Protein AF-A0A1F1GK69-F1 (afdb_monomer_lite)

Sequence (67 aa):
MIICITGTNTDVGKTIATAALAAQLKAAGKHVIVAKPVQTGEPAGLGDAPTIARLAGVQKTEMVAVW

Secondary structure (DSSP, 8-state):
-------SSSSSSHHHHHHHHHHHHHHTT---EEEES---SS-TTTSHHHHHHHHHT-EEEE-----

Foldseek 3Di:
DDDDQDDDDPPPCSLVVLLVVLLVCVVVVDQDEAEDADDPDDDPCGDSQNSSCVSNVHHYDYHDPDD

Radius of gyration: 11.88 Å; chains: 1; bounding box: 28×23×36 Å

Structure (mmCIF, N/CA/C/O backbone):
data_AF-A0A1F1GK69-F1
#
_entry.id   AF-A0A1F1GK69-F1
#
loop_
_atom_site.group_PDB
_atom_site.id
_atom_site.type_symbol
_atom_site.label_atom_id
_atom_site.label_alt_id
_atom_site.label_comp_id
_atom_site.label_asym_id
_atom_site.label_entity_id
_atom_site.label_seq_id
_atom_site.pdbx_PDB_ins_code
_atom_site.Cartn_x
_atom_site.Cartn_y
_atom_site.Cartn_z
_atom_site.occupancy
_atom_site.B_iso_or_equiv
_atom_site.auth_seq_id
_atom_site.auth_comp_id
_atom_site.auth_asym_id
_atom_site.auth_atom_id
_atom_site.pdbx_PDB_model_num
ATOM 1 N N . MET A 1 1 ? -10.750 11.703 -0.509 1.00 90.69 1 MET A N 1
ATOM 2 C CA . MET A 1 1 ? -9.455 12.362 -0.233 1.00 90.69 1 MET A CA 1
ATOM 3 C C . MET A 1 1 ? -8.353 11.474 -0.776 1.00 90.69 1 MET A C 1
AT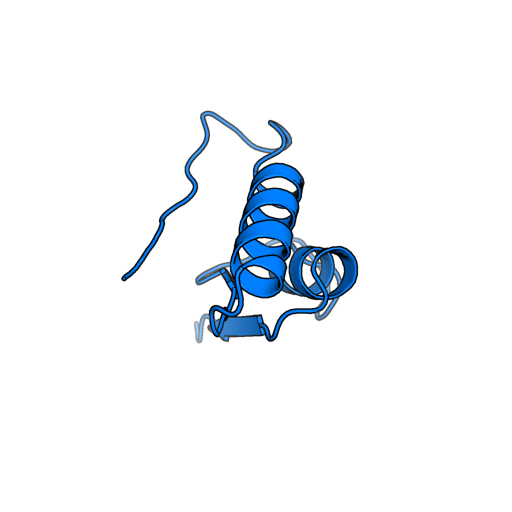OM 5 O O . MET A 1 1 ? -8.444 10.269 -0.581 1.00 90.69 1 MET A O 1
ATOM 9 N N . ILE A 1 2 ? -7.360 12.044 -1.456 1.00 94.75 2 ILE A N 1
ATOM 10 C CA . ILE A 1 2 ? -6.175 11.322 -1.936 1.00 94.75 2 ILE A CA 1
ATOM 11 C C . ILE A 1 2 ? -4.979 11.829 -1.128 1.00 94.75 2 ILE A C 1
ATOM 13 O O . ILE A 1 2 ? -4.824 13.039 -0.977 1.00 94.75 2 ILE A O 1
ATOM 17 N N . ILE A 1 3 ? -4.165 10.914 -0.598 1.00 96.69 3 ILE A N 1
ATOM 18 C CA . ILE A 1 3 ? -2.903 11.236 0.075 1.00 96.69 3 ILE A CA 1
ATOM 19 C C . ILE A 1 3 ? -1.775 10.625 -0.748 1.00 96.69 3 ILE A C 1
ATOM 21 O O . ILE A 1 3 ? -1.743 9.412 -0.949 1.00 96.69 3 ILE A O 1
ATOM 25 N N . CYS A 1 4 ? -0.853 11.464 -1.210 1.00 96.31 4 CYS A N 1
ATOM 26 C CA . CYS A 1 4 ? 0.325 11.026 -1.947 1.00 96.31 4 CYS A CA 1
ATOM 27 C C . CYS A 1 4 ? 1.534 10.997 -1.013 1.00 96.31 4 CYS A C 1
ATOM 29 O O . CYS A 1 4 ? 1.861 12.006 -0.392 1.00 96.31 4 CYS A O 1
ATOM 31 N N . ILE A 1 5 ? 2.212 9.852 -0.945 1.00 96.38 5 ILE A N 1
ATOM 32 C CA . ILE A 1 5 ? 3.486 9.717 -0.236 1.00 96.38 5 ILE A CA 1
ATOM 33 C C . ILE A 1 5 ? 4.611 9.792 -1.263 1.00 96.38 5 ILE A C 1
ATOM 35 O O . ILE A 1 5 ? 4.728 8.936 -2.140 1.00 96.38 5 ILE A O 1
ATOM 39 N N . THR A 1 6 ? 5.435 10.828 -1.153 1.00 95.06 6 THR A N 1
ATOM 40 C CA . THR A 1 6 ? 6.629 11.026 -1.978 1.00 95.06 6 THR A CA 1
ATOM 41 C C . THR A 1 6 ? 7.884 10.786 -1.141 1.00 95.06 6 THR A C 1
ATOM 43 O O . THR A 1 6 ? 7.825 10.635 0.079 1.00 95.06 6 THR A O 1
ATOM 46 N N . GLY A 1 7 ? 9.042 10.694 -1.787 1.00 94.56 7 GLY A N 1
ATOM 47 C CA . GLY A 1 7 ? 10.315 10.629 -1.080 1.00 94.56 7 GLY A CA 1
ATOM 48 C C . GLY A 1 7 ? 11.474 10.949 -2.005 1.00 94.56 7 GLY A C 1
ATOM 49 O O . GLY A 1 7 ? 11.324 10.946 -3.223 1.00 94.56 7 GLY A O 1
ATOM 50 N N . THR A 1 8 ? 12.617 11.238 -1.400 1.00 96.38 8 THR A N 1
ATOM 51 C CA . THR A 1 8 ? 13.816 11.735 -2.084 1.00 96.38 8 THR A CA 1
ATOM 52 C C . THR A 1 8 ? 14.573 10.655 -2.849 1.00 96.38 8 THR A C 1
ATOM 54 O O . THR A 1 8 ? 15.287 10.979 -3.790 1.00 96.38 8 THR A O 1
ATOM 57 N N . ASN A 1 9 ? 14.426 9.383 -2.462 1.00 94.25 9 ASN A N 1
ATOM 58 C CA . ASN A 1 9 ? 15.055 8.250 -3.139 1.00 94.25 9 ASN A CA 1
ATOM 59 C C . ASN A 1 9 ? 14.304 6.924 -2.881 1.00 94.25 9 ASN A C 1
ATOM 61 O O . ASN A 1 9 ? 13.247 6.907 -2.234 1.00 94.25 9 ASN A O 1
ATOM 65 N N . THR A 1 10 ? 14.834 5.801 -3.371 1.00 90.69 10 THR A N 1
ATOM 66 C CA . THR A 1 10 ? 14.496 4.436 -2.933 1.00 90.69 10 THR A CA 1
ATOM 67 C C . THR A 1 10 ? 14.917 4.202 -1.479 1.00 90.69 10 THR A C 1
ATOM 69 O O . THR A 1 10 ? 15.714 4.955 -0.929 1.00 90.69 10 THR A O 1
ATOM 72 N N . ASP A 1 11 ? 14.294 3.224 -0.819 1.00 92.44 11 ASP A N 1
ATOM 73 C CA . ASP A 1 11 ? 14.643 2.747 0.535 1.00 92.44 11 ASP A CA 1
ATOM 74 C C . ASP A 1 11 ? 14.618 3.767 1.687 1.00 92.44 11 ASP A C 1
ATOM 76 O O . ASP A 1 11 ? 14.834 3.415 2.840 1.00 92.44 11 ASP A O 1
ATOM 80 N N . VAL A 1 12 ? 14.190 5.006 1.433 1.00 96.75 12 VAL A N 1
ATOM 81 C CA . VAL A 1 12 ? 13.979 6.044 2.463 1.00 96.75 12 VAL A CA 1
ATOM 82 C C . VAL A 1 12 ? 12.770 5.787 3.383 1.00 96.75 12 VAL A C 1
ATOM 84 O O . VAL A 1 12 ? 12.368 6.666 4.137 1.00 96.75 12 VAL A O 1
ATOM 87 N N . GLY A 1 13 ? 12.132 4.614 3.299 1.00 97.00 13 GLY A N 1
ATOM 88 C CA . GLY A 1 13 ? 11.039 4.217 4.198 1.00 97.00 13 GLY A CA 1
ATOM 89 C C . GLY A 1 13 ? 9.611 4.560 3.748 1.00 97.00 13 GLY A C 1
ATOM 90 O O . GLY A 1 13 ? 8.679 4.397 4.534 1.00 97.00 13 GLY A O 1
ATOM 91 N N . LYS A 1 14 ? 9.391 4.973 2.490 1.00 97.31 14 LYS A N 1
ATOM 92 C CA . LYS A 1 14 ? 8.047 5.314 1.956 1.00 97.31 14 LYS A CA 1
ATOM 93 C C . LYS A 1 14 ? 7.007 4.213 2.192 1.00 97.31 14 LYS A C 1
ATOM 95 O O . LYS A 1 14 ? 5.880 4.507 2.583 1.00 97.31 14 L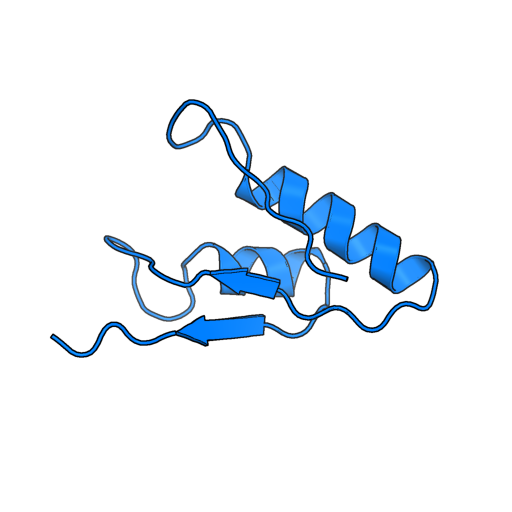YS A O 1
ATOM 100 N N . THR A 1 15 ? 7.379 2.954 1.971 1.00 96.25 15 THR A N 1
ATOM 101 C CA . THR A 1 15 ? 6.488 1.790 2.102 1.00 96.25 15 THR A CA 1
ATOM 102 C C . THR A 1 15 ? 6.011 1.622 3.544 1.00 96.25 15 THR A C 1
ATOM 104 O O . THR A 1 15 ? 4.814 1.503 3.795 1.00 96.25 15 THR A O 1
ATOM 107 N N . ILE A 1 16 ? 6.928 1.725 4.508 1.00 98.19 16 ILE A N 1
ATOM 108 C CA . ILE A 1 16 ? 6.610 1.622 5.937 1.00 98.19 16 ILE A CA 1
ATOM 109 C C . ILE A 1 16 ? 5.797 2.829 6.414 1.00 98.19 16 ILE A C 1
ATOM 111 O O . ILE A 1 16 ? 4.784 2.651 7.088 1.00 98.19 16 ILE A O 1
ATOM 115 N N . ALA A 1 17 ? 6.171 4.044 6.005 1.00 98.25 17 ALA A N 1
ATOM 116 C CA . ALA A 1 17 ? 5.414 5.253 6.323 1.00 98.25 17 ALA A CA 1
ATOM 117 C C . ALA A 1 17 ? 3.970 5.180 5.791 1.00 98.25 17 ALA A C 1
ATOM 119 O O . ALA A 1 17 ? 3.021 5.522 6.498 1.00 98.25 17 ALA A O 1
ATOM 120 N N . THR A 1 18 ? 3.790 4.663 4.571 1.00 98.12 18 THR A N 1
ATOM 121 C CA . THR A 1 18 ? 2.462 4.467 3.972 1.00 98.12 18 THR A CA 1
ATOM 122 C C . THR A 1 18 ? 1.646 3.436 4.751 1.00 98.12 18 THR A C 1
ATOM 124 O O . THR A 1 18 ? 0.466 3.666 5.010 1.00 98.12 18 THR A O 1
ATOM 127 N N . ALA A 1 19 ? 2.259 2.324 5.172 1.00 98.56 19 ALA A N 1
ATOM 128 C CA . ALA A 1 19 ? 1.590 1.312 5.986 1.00 98.56 19 ALA A CA 1
ATOM 129 C C . ALA A 1 19 ? 1.146 1.856 7.349 1.00 98.56 19 ALA A C 1
ATOM 131 O O . ALA A 1 19 ? -0.003 1.646 7.735 1.00 98.56 19 ALA A O 1
ATOM 132 N N . ALA A 1 20 ? 2.007 2.606 8.040 1.00 98.62 20 ALA A N 1
ATOM 133 C CA . ALA A 1 20 ? 1.667 3.225 9.320 1.00 98.62 20 ALA A CA 1
ATOM 134 C C . ALA A 1 20 ? 0.480 4.194 9.187 1.00 98.62 20 ALA A C 1
ATOM 136 O O . ALA A 1 20 ? -0.480 4.119 9.956 1.00 98.62 20 ALA A O 1
ATOM 137 N N . LEU A 1 21 ? 0.501 5.055 8.164 1.00 98.50 21 LEU A N 1
ATOM 138 C CA . LEU A 1 21 ? -0.597 5.983 7.898 1.00 98.50 21 LEU A CA 1
ATOM 139 C C . LEU A 1 21 ? -1.903 5.247 7.563 1.00 98.50 21 LEU A C 1
ATOM 141 O O . LEU A 1 21 ? -2.959 5.583 8.100 1.00 98.50 21 LEU A O 1
ATOM 145 N N . ALA A 1 22 ? -1.840 4.233 6.697 1.00 98.50 22 ALA A N 1
ATOM 146 C CA . ALA A 1 22 ? -3.007 3.451 6.301 1.00 98.50 22 ALA A CA 1
ATOM 147 C C . ALA A 1 22 ? -3.621 2.694 7.489 1.00 98.50 22 ALA A C 1
ATOM 149 O O . ALA A 1 22 ? -4.842 2.704 7.655 1.00 98.50 22 ALA A O 1
ATOM 150 N N . ALA A 1 23 ? -2.783 2.094 8.340 1.00 98.69 23 ALA A N 1
ATOM 151 C CA . ALA A 1 23 ? -3.213 1.407 9.553 1.00 98.69 23 ALA A CA 1
ATOM 152 C C . ALA A 1 23 ? -3.928 2.367 10.510 1.00 98.69 23 ALA A C 1
ATOM 154 O O . ALA A 1 23 ? -5.011 2.053 11.003 1.00 98.69 23 ALA A O 1
ATOM 155 N N . GLN A 1 24 ? -3.376 3.567 10.715 1.00 98.62 24 GLN A N 1
ATOM 156 C CA . GLN A 1 24 ? -3.987 4.554 11.599 1.00 98.62 24 GLN A CA 1
ATOM 157 C C . GLN A 1 24 ? -5.316 5.088 11.051 1.00 98.62 24 GLN A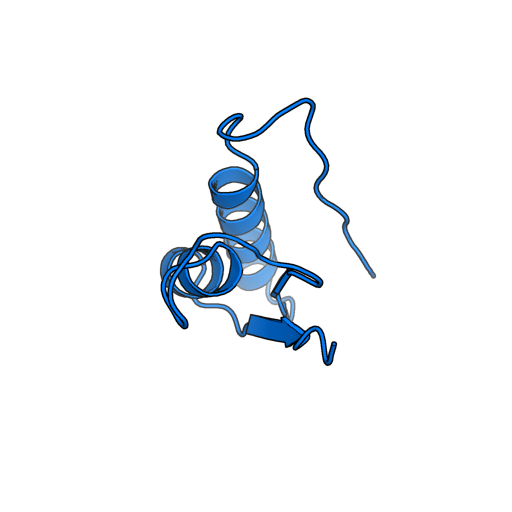 C 1
ATOM 159 O O . GLN A 1 24 ? -6.286 5.225 11.795 1.00 98.62 24 GLN A O 1
ATOM 164 N N . LEU A 1 25 ? -5.405 5.358 9.747 1.00 98.38 25 LEU A N 1
ATOM 165 C CA . LEU A 1 25 ? -6.663 5.782 9.127 1.00 98.38 25 LEU A CA 1
ATOM 166 C C . LEU A 1 25 ? -7.738 4.695 9.232 1.00 98.38 25 LEU A C 1
ATOM 168 O O . LEU A 1 25 ? -8.889 5.003 9.548 1.00 98.38 25 LEU A O 1
ATOM 172 N N . LYS A 1 26 ? -7.360 3.427 9.036 1.00 98.31 26 LYS A N 1
ATOM 173 C CA . LYS A 1 26 ? -8.255 2.288 9.255 1.00 98.31 26 LYS A CA 1
ATOM 174 C C . LYS A 1 26 ? -8.714 2.213 10.714 1.00 98.31 26 LYS A C 1
ATOM 176 O O . LYS A 1 26 ? -9.910 2.076 10.958 1.00 98.31 26 LYS A O 1
ATOM 181 N N . ALA A 1 27 ? -7.797 2.342 11.675 1.00 98.44 27 ALA A N 1
ATOM 182 C CA . ALA A 1 27 ? -8.120 2.351 13.105 1.00 98.44 27 ALA A CA 1
ATOM 183 C C . ALA A 1 27 ? -9.064 3.508 13.484 1.00 98.44 27 ALA A C 1
ATOM 185 O O . ALA A 1 27 ? -9.918 3.351 14.350 1.00 98.44 27 ALA A O 1
ATOM 186 N N . ALA A 1 28 ? -8.980 4.637 12.777 1.00 98.31 28 ALA A N 1
ATOM 187 C CA . ALA A 1 28 ? -9.906 5.764 12.895 1.00 98.31 28 ALA A CA 1
ATOM 188 C C . ALA A 1 28 ? -11.246 5.564 12.144 1.00 98.31 28 ALA A C 1
ATOM 190 O O . ALA A 1 28 ? -11.980 6.529 11.916 1.00 98.31 28 ALA A O 1
ATOM 191 N N . GLY A 1 29 ? -11.562 4.339 11.712 1.00 98.12 29 GLY A N 1
ATOM 192 C CA . GLY A 1 29 ? -12.820 3.988 11.049 1.00 98.12 29 GLY A CA 1
ATOM 193 C C . GLY A 1 29 ? -12.928 4.449 9.593 1.00 98.12 29 GLY A C 1
ATOM 194 O O . GLY A 1 29 ? -14.030 4.495 9.047 1.00 98.12 29 GLY A O 1
ATOM 195 N N . LYS A 1 30 ? -11.820 4.829 8.942 1.00 98.38 30 LYS A N 1
ATOM 196 C CA . LYS A 1 30 ? -11.834 5.210 7.522 1.00 98.38 30 LYS A CA 1
ATOM 197 C C . LYS A 1 30 ? -11.694 3.981 6.631 1.00 98.38 30 LYS A C 1
ATOM 199 O O . LYS A 1 30 ? -10.901 3.082 6.902 1.00 98.38 30 LYS A O 1
ATOM 204 N N . HIS A 1 31 ? -12.421 3.980 5.516 1.00 97.62 31 HIS A N 1
ATOM 205 C CA . HIS A 1 31 ? -12.190 3.021 4.443 1.00 97.62 31 HIS A CA 1
ATOM 206 C C . HIS A 1 31 ? -10.949 3.442 3.646 1.00 97.62 31 HIS A C 1
ATOM 208 O O . HIS A 1 31 ? -10.903 4.551 3.109 1.00 97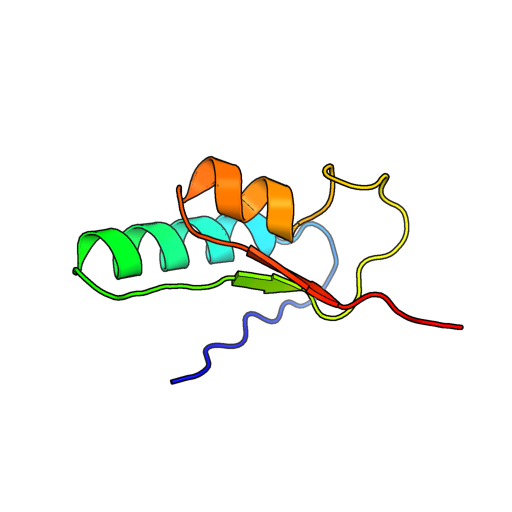.62 31 HIS A O 1
ATOM 214 N N . VAL A 1 32 ? -9.935 2.576 3.599 1.00 98.12 32 VAL A N 1
ATOM 215 C CA . VAL A 1 32 ? -8.624 2.868 3.005 1.00 98.12 32 VAL A CA 1
ATOM 216 C C . VAL A 1 32 ? -8.313 1.841 1.925 1.00 98.12 32 VAL A C 1
ATOM 218 O O . VAL A 1 32 ? -8.390 0.635 2.162 1.00 98.12 32 VAL A O 1
ATOM 221 N N . ILE A 1 33 ? -7.915 2.338 0.756 1.00 97.50 33 ILE A N 1
ATOM 222 C CA . ILE A 1 33 ? -7.333 1.546 -0.325 1.00 97.50 33 ILE A CA 1
ATOM 223 C C . ILE A 1 33 ? -5.954 2.128 -0.605 1.00 97.50 33 ILE A C 1
ATOM 225 O O . ILE A 1 33 ? -5.818 3.337 -0.794 1.00 97.50 33 ILE A O 1
ATOM 229 N N . VAL A 1 34 ? -4.939 1.270 -0.632 1.00 97.06 34 VAL A N 1
ATOM 230 C CA . VAL A 1 34 ? -3.585 1.659 -1.030 1.00 97.06 34 VAL A CA 1
ATOM 231 C C . VAL A 1 34 ? -3.370 1.309 -2.493 1.00 97.06 34 VAL A C 1
ATOM 233 O O . VAL A 1 34 ? -3.715 0.215 -2.936 1.00 97.06 34 VAL A O 1
ATOM 236 N N . ALA A 1 35 ? -2.782 2.239 -3.237 1.00 94.06 35 ALA A N 1
ATOM 237 C CA . ALA A 1 35 ? -2.453 2.060 -4.639 1.00 94.06 35 ALA A CA 1
ATOM 238 C C . ALA A 1 35 ? -0.972 2.346 -4.877 1.00 94.06 35 ALA A C 1
ATOM 240 O O . ALA A 1 35 ? -0.436 3.341 -4.387 1.00 94.06 35 ALA A O 1
ATOM 241 N N . LYS A 1 36 ? -0.331 1.497 -5.679 1.00 90.75 36 LYS A N 1
ATOM 242 C CA . LYS A 1 36 ? 0.965 1.778 -6.298 1.00 90.75 36 LYS A CA 1
ATOM 243 C C . LYS A 1 36 ? 0.739 1.762 -7.815 1.00 90.75 36 LYS A C 1
ATOM 245 O O . LYS A 1 36 ? 0.528 0.681 -8.360 1.00 90.75 36 LYS A O 1
ATOM 250 N N . PRO A 1 37 ? 0.719 2.931 -8.486 1.00 85.44 37 PRO A N 1
ATOM 251 C CA . PRO A 1 37 ? 0.387 2.997 -9.911 1.00 85.44 37 PRO A CA 1
ATOM 252 C C . PRO A 1 37 ? 1.383 2.256 -10.804 1.00 85.44 37 PRO A C 1
ATOM 254 O O . PRO A 1 37 ? 1.002 1.652 -11.794 1.00 85.44 37 PRO A O 1
ATOM 257 N N . VAL A 1 38 ? 2.669 2.306 -10.457 1.00 85.00 38 VAL A N 1
ATOM 258 C CA . VAL A 1 38 ? 3.727 1.616 -11.195 1.00 85.00 38 VAL A CA 1
ATOM 259 C C . VAL A 1 38 ? 4.701 1.022 -10.188 1.00 85.00 38 VAL A C 1
ATOM 261 O O . VAL A 1 38 ? 5.175 1.716 -9.282 1.00 85.00 38 VAL A O 1
ATOM 264 N N . GLN A 1 39 ? 4.987 -0.266 -10.351 1.00 87.06 39 GLN A N 1
ATOM 265 C CA . GLN A 1 39 ? 6.046 -0.982 -9.650 1.00 87.06 39 GLN A CA 1
ATOM 266 C C . GLN A 1 39 ? 6.908 -1.695 -10.688 1.00 87.06 39 GLN A C 1
ATOM 268 O O . GLN A 1 39 ? 6.388 -2.344 -11.591 1.00 87.06 39 GLN A O 1
ATOM 273 N N . THR A 1 40 ? 8.224 -1.599 -10.533 1.00 82.81 40 THR A N 1
ATOM 274 C CA . THR A 1 40 ? 9.202 -2.308 -11.365 1.00 82.81 40 THR A CA 1
ATOM 275 C C . THR A 1 40 ? 10.141 -3.117 -10.480 1.00 82.81 40 THR A C 1
ATOM 277 O O . THR A 1 40 ? 10.334 -2.776 -9.314 1.00 82.81 40 THR A O 1
ATOM 280 N N . GLY A 1 41 ? 10.746 -4.164 -11.041 1.00 81.62 41 GLY A N 1
ATOM 281 C CA . GLY A 1 41 ? 11.849 -4.892 -10.404 1.00 81.62 41 GLY A CA 1
ATOM 282 C C . GLY A 1 41 ? 11.464 -5.864 -9.286 1.00 81.62 41 GLY A C 1
ATOM 283 O O . GLY A 1 41 ? 12.361 -6.467 -8.715 1.00 81.62 41 GLY A O 1
ATOM 284 N N . GLU A 1 42 ? 10.172 -6.057 -9.007 1.00 85.00 42 GLU A N 1
ATOM 285 C CA . GLU A 1 42 ? 9.692 -6.996 -7.986 1.00 85.00 42 GLU A CA 1
ATOM 286 C C . GLU A 1 42 ? 8.723 -8.025 -8.583 1.00 85.00 42 GLU A C 1
ATOM 288 O O . GLU A 1 42 ? 7.899 -7.659 -9.432 1.00 85.00 42 GLU A O 1
ATOM 293 N N . PRO A 1 43 ? 8.760 -9.295 -8.138 1.00 83.12 43 PRO A N 1
ATOM 294 C CA . PRO A 1 43 ? 7.749 -10.278 -8.503 1.00 83.12 43 PRO A CA 1
ATOM 295 C C . PRO A 1 43 ? 6.340 -9.860 -8.063 1.00 83.12 43 PRO A C 1
ATOM 297 O O . PRO A 1 43 ? 6.141 -9.131 -7.083 1.00 83.12 43 PRO A O 1
ATOM 300 N N . ALA A 1 44 ? 5.333 -10.383 -8.765 1.00 80.69 44 ALA A N 1
ATOM 301 C CA . ALA A 1 44 ? 3.936 -10.163 -8.413 1.00 80.69 44 ALA A CA 1
ATOM 302 C C . ALA A 1 44 ? 3.666 -10.570 -6.954 1.00 80.69 44 ALA A C 1
ATOM 304 O O . ALA A 1 44 ? 4.048 -11.652 -6.511 1.00 80.69 44 ALA A O 1
ATOM 305 N N . GLY A 1 45 ? 3.001 -9.693 -6.199 1.00 82.00 45 GLY A N 1
ATOM 306 C CA . GLY A 1 45 ? 2.678 -9.946 -4.793 1.00 82.00 45 GLY A CA 1
ATOM 307 C C . GLY A 1 45 ? 3.804 -9.659 -3.792 1.00 82.00 45 GLY A C 1
ATOM 308 O O . GLY A 1 45 ? 3.532 -9.705 -2.594 1.00 82.00 45 GLY A O 1
ATOM 309 N N . LEU A 1 46 ? 5.014 -9.302 -4.239 1.00 86.31 46 LEU A N 1
ATOM 310 C CA . LEU A 1 46 ? 6.141 -8.958 -3.356 1.00 86.31 46 LEU A CA 1
ATOM 311 C C . LEU A 1 46 ? 6.467 -7.455 -3.312 1.00 86.31 46 LEU A C 1
ATOM 313 O O . LEU A 1 46 ? 7.269 -7.025 -2.491 1.00 86.31 46 LEU A O 1
ATOM 317 N N . GLY A 1 47 ? 5.800 -6.641 -4.134 1.00 90.62 47 GLY A N 1
ATOM 318 C CA . GLY A 1 47 ? 6.011 -5.193 -4.176 1.00 90.62 47 GLY A CA 1
ATOM 319 C C . GLY A 1 47 ? 5.448 -4.400 -2.985 1.00 90.62 47 GLY A C 1
ATOM 320 O O . GLY A 1 47 ? 4.922 -4.933 -1.998 1.00 90.62 47 GLY A O 1
ATOM 321 N N . ASP A 1 48 ? 5.502 -3.073 -3.118 1.00 94.06 48 ASP A N 1
ATOM 322 C CA . ASP A 1 48 ?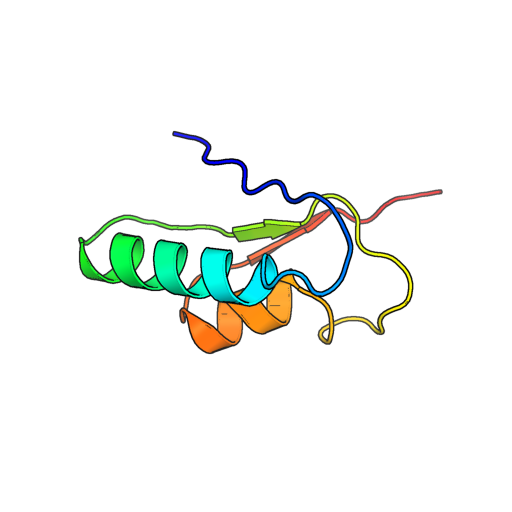 5.098 -2.123 -2.075 1.00 94.06 48 ASP A CA 1
ATOM 323 C C . ASP A 1 48 ? 3.635 -2.279 -1.639 1.00 94.06 48 ASP A C 1
ATOM 325 O O . ASP A 1 48 ? 3.345 -2.358 -0.446 1.00 94.06 48 ASP A O 1
ATOM 329 N N . ALA A 1 49 ? 2.694 -2.330 -2.589 1.00 94.75 49 ALA A N 1
ATOM 330 C CA . ALA A 1 49 ? 1.266 -2.404 -2.277 1.00 94.75 49 ALA A CA 1
ATOM 331 C C . ALA A 1 49 ? 0.879 -3.690 -1.505 1.00 94.75 49 ALA A C 1
ATOM 333 O O . ALA A 1 49 ? 0.167 -3.574 -0.505 1.00 94.75 49 ALA A O 1
ATOM 334 N N . PRO A 1 50 ? 1.354 -4.898 -1.882 1.00 94.69 50 PRO A N 1
ATOM 335 C CA . PRO A 1 50 ? 1.216 -6.115 -1.078 1.00 94.69 50 PRO A CA 1
ATOM 336 C C . PRO A 1 50 ? 1.796 -5.984 0.328 1.00 94.69 50 PRO A C 1
ATOM 338 O O . PRO A 1 50 ? 1.137 -6.353 1.302 1.00 94.69 50 PRO A O 1
ATOM 341 N N . THR A 1 51 ? 2.999 -5.421 0.445 1.00 95.94 51 THR A N 1
ATOM 342 C CA . THR A 1 51 ? 3.661 -5.222 1.738 1.00 95.94 51 THR A CA 1
ATOM 343 C C . THR A 1 51 ? 2.847 -4.298 2.637 1.00 95.94 51 THR A C 1
ATOM 345 O O . THR A 1 51 ? 2.589 -4.629 3.794 1.00 95.94 51 THR A O 1
ATOM 348 N N . ILE A 1 52 ? 2.363 -3.181 2.097 1.00 97.81 52 ILE A N 1
ATOM 349 C CA . ILE A 1 52 ? 1.520 -2.235 2.827 1.00 97.81 52 ILE A CA 1
ATOM 350 C C . ILE A 1 52 ? 0.198 -2.882 3.246 1.00 97.81 52 ILE A C 1
ATOM 352 O O . ILE A 1 52 ? -0.184 -2.774 4.409 1.00 97.81 52 ILE A O 1
ATOM 356 N N . ALA A 1 53 ? -0.486 -3.579 2.334 1.00 97.38 53 ALA A N 1
ATOM 357 C CA . ALA A 1 53 ? -1.745 -4.261 2.634 1.00 97.38 53 ALA A CA 1
ATOM 358 C C . ALA A 1 53 ? -1.591 -5.265 3.778 1.00 97.38 53 ALA A C 1
ATOM 360 O O . ALA A 1 53 ? -2.413 -5.284 4.693 1.00 97.38 53 ALA A O 1
ATOM 361 N N . ARG A 1 54 ? -0.506 -6.048 3.762 1.00 97.38 54 ARG A N 1
ATOM 362 C CA . ARG A 1 54 ? -0.184 -7.014 4.816 1.00 97.38 54 ARG A CA 1
ATOM 363 C C . ARG A 1 54 ? 0.085 -6.336 6.158 1.00 97.38 54 ARG A C 1
ATOM 365 O O . ARG A 1 54 ? -0.430 -6.793 7.170 1.00 97.38 54 ARG A O 1
ATOM 372 N N . LEU A 1 55 ? 0.871 -5.259 6.174 1.00 98.19 55 LEU A N 1
ATOM 373 C CA . LEU A 1 55 ? 1.241 -4.554 7.406 1.00 98.19 55 LEU A CA 1
ATOM 374 C C . LEU A 1 55 ? 0.079 -3.753 8.013 1.00 98.19 55 LEU A C 1
ATOM 376 O O . LEU A 1 55 ? -0.059 -3.702 9.230 1.00 98.19 55 LEU A O 1
ATOM 380 N N . ALA A 1 56 ? -0.754 -3.130 7.179 1.00 98.25 56 ALA A N 1
ATOM 381 C CA . ALA A 1 56 ? -1.845 -2.261 7.622 1.00 98.25 56 ALA A CA 1
ATOM 382 C C . ALA A 1 56 ? -3.210 -2.969 7.701 1.00 98.25 56 ALA A C 1
ATOM 384 O O . ALA A 1 56 ? -4.175 -2.417 8.235 1.00 98.25 56 ALA A O 1
ATOM 385 N N . GLY A 1 57 ? -3.325 -4.175 7.140 1.00 97.94 57 GLY A N 1
ATOM 386 C CA . GLY A 1 57 ? -4.587 -4.904 7.025 1.00 97.94 57 GLY A CA 1
ATOM 387 C C . GLY A 1 57 ? -5.623 -4.175 6.162 1.00 97.94 57 GLY A C 1
ATOM 388 O O . GLY A 1 57 ? -6.811 -4.208 6.484 1.00 97.94 57 GLY A O 1
ATOM 389 N N . VAL A 1 58 ? -5.194 -3.465 5.118 1.00 98.06 58 VAL A N 1
ATOM 390 C CA . VAL A 1 58 ? -6.067 -2.695 4.210 1.00 98.06 58 VAL A CA 1
ATOM 391 C C . VAL A 1 58 ? -6.1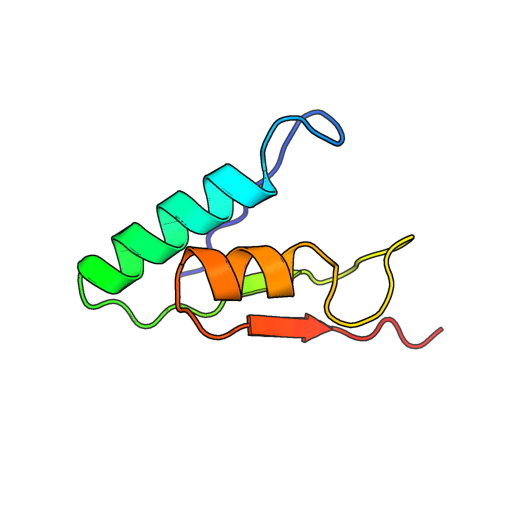34 -3.339 2.830 1.00 98.06 58 VAL A C 1
ATOM 393 O O . VAL A 1 58 ? -5.279 -4.145 2.466 1.00 98.06 58 VAL A O 1
ATOM 396 N N . GLN A 1 59 ? -7.145 -2.966 2.045 1.00 97.25 59 GLN A N 1
ATOM 397 C CA . GLN A 1 59 ? -7.232 -3.381 0.647 1.00 97.25 59 GLN A CA 1
ATOM 398 C C . GLN A 1 59 ? -6.149 -2.684 -0.187 1.00 97.25 59 GLN A C 1
ATOM 400 O O . GLN A 1 59 ? -5.773 -1.538 0.086 1.00 97.25 59 GLN A O 1
ATOM 405 N N . LYS A 1 60 ? -5.678 -3.366 -1.234 1.00 95.19 60 LYS A N 1
ATOM 406 C CA . LYS A 1 60 ? -4.767 -2.792 -2.228 1.00 95.19 60 LYS A CA 1
ATOM 407 C C . LYS A 1 60 ? -5.347 -2.853 -3.626 1.00 95.19 60 LYS A C 1
ATOM 409 O O . LYS A 1 60 ? -6.107 -3.760 -3.947 1.00 95.19 60 LYS A O 1
ATOM 414 N N . THR A 1 61 ? -4.895 -1.927 -4.458 1.00 92.31 61 THR A N 1
ATOM 415 C CA . THR A 1 61 ? -5.014 -2.006 -5.909 1.00 92.31 61 THR A CA 1
ATOM 416 C C . THR A 1 61 ? -3.642 -1.823 -6.548 1.00 92.31 61 THR A C 1
ATOM 418 O O . THR A 1 61 ? -2.815 -1.033 -6.084 1.00 92.31 61 THR A O 1
ATOM 421 N N . GLU A 1 62 ? -3.390 -2.585 -7.601 1.00 86.06 62 GLU A N 1
ATOM 422 C CA . GLU A 1 62 ? -2.199 -2.476 -8.434 1.00 86.06 62 GLU A CA 1
ATOM 423 C C . GLU A 1 62 ? -2.671 -2.111 -9.834 1.00 86.06 62 GLU A C 1
ATOM 425 O O . GLU A 1 62 ? -3.597 -2.725 -10.364 1.00 86.06 62 GLU A O 1
ATOM 430 N N . MET A 1 63 ? -2.062 -1.084 -10.418 1.00 79.31 63 MET A N 1
ATOM 431 C CA . MET A 1 63 ? -2.293 -0.761 -11.818 1.00 79.31 63 MET A CA 1
ATOM 432 C C . MET A 1 63 ? -1.265 -1.538 -12.634 1.00 79.31 63 MET A C 1
ATOM 434 O O . MET A 1 63 ? -0.066 -1.486 -12.362 1.00 79.31 63 MET A O 1
ATOM 438 N N . VAL A 1 64 ? -1.744 -2.308 -13.606 1.00 67.38 64 VAL A N 1
ATOM 439 C CA . VAL A 1 64 ? -0.867 -3.007 -14.541 1.00 67.38 64 VAL A CA 1
ATOM 440 C C . VAL A 1 64 ? -0.433 -1.984 -15.580 1.00 67.38 64 VAL A C 1
ATOM 442 O O . VAL A 1 64 ? -1.276 -1.430 -16.287 1.00 67.38 64 VAL A O 1
ATOM 445 N N . ALA A 1 65 ? 0.869 -1.719 -15.672 1.00 57.28 65 ALA A N 1
ATOM 446 C CA . ALA A 1 65 ? 1.411 -1.057 -16.847 1.00 57.28 65 ALA A CA 1
ATOM 447 C C . ALA A 1 65 ? 1.288 -2.050 -18.012 1.00 57.28 65 ALA A C 1
ATOM 449 O O . ALA A 1 65 ? 2.079 -2.986 -18.123 1.00 57.28 65 ALA A O 1
ATOM 450 N N . VAL A 1 66 ? 0.235 -1.901 -18.817 1.00 48.69 66 VAL A N 1
ATOM 451 C CA . VAL A 1 66 ? 0.207 -2.478 -20.161 1.00 48.69 66 VAL A CA 1
ATOM 452 C C . VAL A 1 66 ? 1.250 -1.714 -20.972 1.00 48.69 66 VAL A C 1
ATOM 454 O O . VAL A 1 66 ? 1.146 -0.496 -21.113 1.00 48.69 66 VAL A O 1
ATOM 457 N N . TRP A 1 67 ? 2.300 -2.415 -21.390 1.00 50.97 67 TRP A N 1
ATOM 458 C CA . TRP A 1 67 ? 3.237 -1.914 -22.390 1.00 50.97 67 TRP A CA 1
ATOM 459 C C . TRP A 1 67 ? 2.680 -2.218 -23.774 1.00 50.97 67 TRP A C 1
ATOM 461 O O . TRP A 1 67 ? 2.199 -3.361 -23.959 1.00 50.97 67 TRP A O 1
#

pLDDT: mean 91.72, std 10.6, range [48.69, 98.69]